Protein AF-A0A0M4G7W4-F1 (afdb_monomer)

Radius of gyration: 1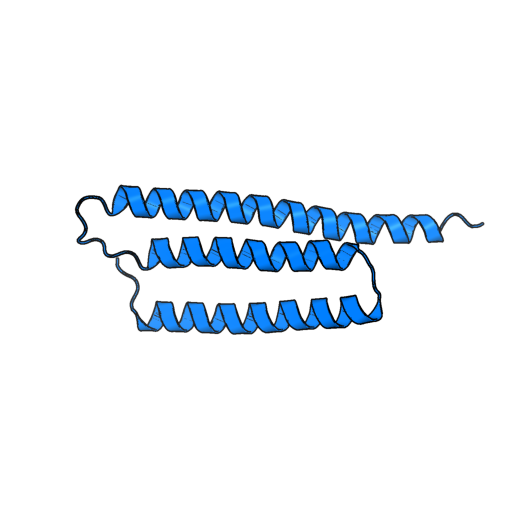8.5 Å; Cα contacts (8 Å, |Δi|>4): 81; chains: 1; bounding box: 36×17×67 Å

Solvent-accessible surface area (backbone atoms only — not comparable to full-atom values): 5725 Å² total; per-residue (Å²): 129,83,65,55,70,68,58,53,51,49,51,51,52,54,49,51,51,55,50,50,53,54,51,49,54,50,48,56,50,27,72,73,68,67,47,71,34,43,55,30,43,53,50,16,54,55,36,35,50,52,12,49,51,31,38,52,56,28,60,68,50,64,77,86,44,98,56,34,68,58,56,30,51,52,26,43,51,52,15,51,53,33,36,53,54,17,48,52,32,38,52,54,14,54,54,47,56,54,58,58,59,59,71,72,70,73,84,126

Mean predicted aligned error: 6.55 Å

Sequence (108 aa):
MPLEQEVISLLISGFSIVMGVAFLVVLLVWIRDKRAAYAWVVLHFVIFSVAIYFFLQAISFNYIHPMASEEISLRIAMSGIAWALSMVFLIIGILSFSKKKKSNNNIF

Foldseek 3Di:
DQDDPVVLVVVVVVCCVVLVVVLVVLVVVCVVPVQCLSVLVNVLSVLLVVLVVLQSCLSNFDPVDPCNVVSSVVSNVSSVVSNVVSVVSNVVSVVSVVVVVVVVPPDD

Secondary structure (DSSP, 8-state):
-PPPHHHHHHHHHHHHHHHHHHHHHHHHHHHHH--HHHHHHHHHHHHHHHHHHHHHHHHT--TTSTTHHHHHHHHHHHHHHHHHHHHHHHHHHHHHHHHHHHHTS---

Nearest PDB structures (foldseek):
  7a0g-assembly1_FFF  TM=3.400E-01  e=4.933E+00  Serratia marcescens

Structure (mmCIF, N/CA/C/O backbone):
data_AF-A0A0M4G7W4-F1
#
_entry.id   AF-A0A0M4G7W4-F1
#
loop_
_atom_site.group_PDB
_atom_site.id
_atom_site.type_symbol
_atom_site.label_atom_id
_atom_site.label_alt_id
_atom_site.label_comp_id
_atom_site.label_asym_id
_atom_site.label_entity_id
_atom_site.label_seq_id
_atom_site.pdbx_PDB_ins_code
_atom_site.Cartn_x
_atom_site.Cartn_y
_atom_site.Cartn_z
_atom_site.occupancy
_atom_site.B_iso_or_equiv
_atom_site.auth_seq_id
_atom_site.auth_comp_id
_atom_site.auth_asym_id
_atom_site.auth_atom_id
_atom_site.pdbx_PDB_model_num
ATOM 1 N N . MET A 1 1 ? 13.207 -9.194 -19.287 1.00 57.50 1 MET A N 1
ATOM 2 C CA . MET A 1 1 ? 12.116 -9.846 -20.037 1.00 57.50 1 MET A CA 1
ATOM 3 C C . MET A 1 1 ? 10.866 -9.028 -19.764 1.00 57.50 1 MET A C 1
ATOM 5 O O . MET A 1 1 ? 10.555 -8.877 -18.587 1.00 57.50 1 MET A O 1
ATOM 9 N N . PRO A 1 2 ? 10.260 -8.386 -20.775 1.00 69.06 2 PRO A N 1
ATOM 10 C CA . PRO A 1 2 ? 9.018 -7.639 -20.578 1.00 69.06 2 PRO A CA 1
ATOM 11 C C . PRO A 1 2 ? 7.940 -8.591 -20.055 1.00 69.06 2 PRO A C 1
ATOM 13 O O . PRO A 1 2 ? 7.882 -9.745 -20.478 1.00 69.06 2 PRO A O 1
ATOM 16 N N . LEU A 1 3 ? 7.138 -8.133 -19.097 1.00 79.69 3 LEU A N 1
ATOM 17 C CA . LEU A 1 3 ? 6.018 -8.921 -18.604 1.00 79.69 3 LEU A CA 1
ATOM 18 C C . LEU A 1 3 ? 4.877 -8.838 -19.623 1.00 79.69 3 LEU A C 1
ATOM 20 O O . LEU A 1 3 ? 4.560 -7.749 -20.102 1.00 79.69 3 LEU A O 1
ATOM 24 N N . GLU A 1 4 ? 4.270 -9.978 -19.946 1.00 85.56 4 GLU A N 1
ATOM 25 C CA . GLU A 1 4 ? 3.137 -10.026 -20.871 1.00 85.56 4 GLU A CA 1
ATOM 26 C C . GLU A 1 4 ? 1.976 -9.164 -20.354 1.00 85.56 4 GLU A C 1
ATOM 28 O O . GLU A 1 4 ? 1.673 -9.149 -19.154 1.00 85.56 4 GLU A O 1
ATOM 33 N N . GLN A 1 5 ? 1.299 -8.454 -21.261 1.00 83.50 5 GLN A N 1
ATOM 34 C CA . GLN A 1 5 ? 0.219 -7.525 -20.904 1.00 83.50 5 GLN A CA 1
ATOM 35 C C . GLN A 1 5 ? -0.921 -8.226 -20.145 1.00 83.50 5 GLN A C 1
ATOM 37 O O . GLN A 1 5 ? -1.495 -7.656 -19.214 1.00 83.50 5 GLN A O 1
ATOM 42 N N . GLU A 1 6 ? -1.208 -9.480 -20.495 1.00 87.94 6 GLU A N 1
ATOM 43 C CA . GLU A 1 6 ? -2.198 -10.319 -19.813 1.00 87.94 6 GLU A CA 1
ATOM 44 C C . GLU A 1 6 ? -1.819 -10.579 -18.350 1.00 87.94 6 GLU A C 1
ATOM 46 O O . GLU A 1 6 ? -2.668 -10.508 -17.461 1.00 87.94 6 GLU A O 1
ATOM 51 N N . VAL A 1 7 ? -0.531 -10.801 -18.074 1.00 90.44 7 VAL A N 1
ATOM 52 C CA . VAL A 1 7 ? -0.030 -11.051 -16.717 1.00 90.44 7 VAL A CA 1
ATOM 53 C C . VAL A 1 7 ? -0.094 -9.776 -15.876 1.00 90.44 7 VAL A C 1
ATOM 55 O O . VAL A 1 7 ? -0.477 -9.835 -14.708 1.00 90.44 7 VAL A O 1
ATOM 58 N N . ILE A 1 8 ? 0.208 -8.612 -16.464 1.00 89.81 8 ILE A N 1
ATOM 59 C CA . ILE A 1 8 ? 0.053 -7.311 -15.791 1.00 89.81 8 ILE A CA 1
ATOM 60 C C . ILE A 1 8 ? -1.419 -7.066 -15.440 1.00 89.81 8 ILE A C 1
ATOM 62 O O . ILE A 1 8 ? -1.727 -6.680 -14.312 1.00 89.81 8 ILE A O 1
ATOM 66 N N . SER A 1 9 ? -2.334 -7.321 -16.378 1.00 90.12 9 SER A N 1
ATOM 67 C CA . SER A 1 9 ? -3.774 -7.165 -16.151 1.00 90.12 9 SER A CA 1
ATOM 68 C C . SER A 1 9 ? -4.280 -8.092 -15.040 1.00 90.12 9 SER A C 1
ATOM 70 O O . SER A 1 9 ? -4.976 -7.648 -14.120 1.00 90.12 9 SER A O 1
ATOM 72 N N . LEU A 1 10 ? -3.855 -9.359 -15.058 1.00 94.50 10 LEU A N 1
ATOM 73 C CA . LEU A 1 10 ? -4.184 -10.330 -14.018 1.00 94.50 10 LEU A CA 1
ATOM 74 C C . LEU A 1 10 ? -3.653 -9.881 -12.648 1.00 94.50 10 LEU A C 1
ATOM 76 O O . LEU A 1 10 ? -4.393 -9.908 -11.666 1.00 94.50 10 LEU A O 1
ATOM 80 N N . LEU A 1 11 ? -2.411 -9.396 -12.581 1.00 92.81 11 LEU A N 1
ATOM 81 C CA . LEU A 1 11 ? -1.800 -8.916 -11.342 1.00 92.81 11 LEU A CA 1
ATOM 82 C C . LEU A 1 11 ? -2.544 -7.706 -10.763 1.00 92.81 11 LEU A C 1
ATOM 84 O O . LEU A 1 11 ? -2.826 -7.676 -9.564 1.00 92.81 11 LEU A O 1
ATOM 88 N N . ILE A 1 12 ? -2.898 -6.736 -11.611 1.00 93.38 12 ILE A N 1
ATOM 89 C CA . ILE A 1 12 ? -3.683 -5.563 -11.209 1.00 93.38 12 ILE A CA 1
ATOM 90 C C . ILE A 1 12 ? -5.044 -6.002 -10.674 1.00 93.38 12 ILE A C 1
ATOM 92 O O . ILE A 1 12 ? -5.423 -5.598 -9.578 1.00 93.38 12 ILE A O 1
ATOM 96 N N . SER A 1 13 ? -5.761 -6.857 -11.406 1.00 94.88 13 SER A N 1
ATOM 97 C CA . SER A 1 13 ? -7.096 -7.306 -11.000 1.00 94.88 13 SER A CA 1
ATOM 98 C C . SER A 1 13 ? -7.070 -8.067 -9.669 1.00 94.88 13 SER A C 1
ATOM 100 O O . SER A 1 13 ? -7.849 -7.754 -8.767 1.00 94.88 13 SER A O 1
ATOM 102 N N . GLY A 1 14 ? -6.124 -8.996 -9.493 1.00 95.56 14 GLY A N 1
ATOM 103 C CA . GLY A 1 14 ? -5.956 -9.750 -8.253 1.00 95.56 14 GLY A CA 1
ATOM 104 C C . GLY A 1 14 ? -5.613 -8.845 -7.070 1.00 95.56 14 GLY A C 1
ATOM 105 O O . GLY A 1 14 ? -6.230 -8.955 -6.008 1.00 95.56 14 GLY A O 1
ATOM 106 N N . PHE A 1 15 ? -4.687 -7.900 -7.265 1.00 94.81 15 PHE A N 1
ATOM 107 C CA . PHE A 1 15 ? -4.349 -6.905 -6.248 1.00 94.81 15 PHE A CA 1
ATOM 108 C C . PHE A 1 15 ? -5.563 -6.051 -5.870 1.00 94.81 15 PHE A C 1
ATOM 110 O O . PHE A 1 15 ? -5.868 -5.913 -4.686 1.00 94.81 15 PHE A O 1
ATOM 117 N N . SER A 1 16 ? -6.289 -5.518 -6.855 1.00 95.31 16 SER A N 1
ATOM 118 C CA . SER A 1 16 ? -7.465 -4.677 -6.625 1.00 95.31 16 SER A CA 1
ATOM 119 C C . SER A 1 16 ? -8.571 -5.409 -5.867 1.00 95.31 16 SER A C 1
ATOM 121 O O . SER A 1 16 ? -9.174 -4.817 -4.974 1.00 95.31 16 SER A O 1
ATOM 123 N N . ILE A 1 17 ? -8.815 -6.689 -6.163 1.00 96.94 17 ILE A N 1
ATOM 124 C CA . ILE A 1 17 ? -9.815 -7.498 -5.452 1.00 96.94 17 ILE A CA 1
ATOM 125 C C . ILE A 1 17 ? -9.409 -7.678 -3.987 1.00 96.94 17 ILE A C 1
ATOM 127 O O . ILE A 1 17 ? -10.181 -7.348 -3.087 1.00 96.94 17 ILE A O 1
ATOM 131 N N . VAL A 1 18 ? -8.190 -8.165 -3.733 1.00 96.69 18 VAL A N 1
ATOM 132 C CA . VAL A 1 18 ? -7.717 -8.436 -2.366 1.00 96.69 18 VAL A CA 1
ATOM 133 C C . VAL A 1 18 ? -7.655 -7.148 -1.549 1.00 96.69 18 VAL A C 1
ATOM 135 O O . VAL A 1 18 ? -8.122 -7.115 -0.409 1.00 96.69 18 VAL A O 1
ATOM 138 N N . MET A 1 19 ? -7.129 -6.073 -2.136 1.00 95.69 19 MET A N 1
ATOM 139 C CA . MET A 1 19 ? -7.008 -4.783 -1.465 1.00 95.69 19 MET A CA 1
ATOM 140 C C . MET A 1 19 ? -8.364 -4.129 -1.224 1.00 95.69 19 MET A C 1
ATOM 142 O O . MET A 1 19 ? -8.600 -3.610 -0.136 1.00 95.69 19 MET A O 1
ATOM 146 N N . GLY A 1 20 ? -9.285 -4.222 -2.184 1.00 95.56 20 GLY A N 1
ATOM 147 C CA . GLY A 1 20 ? -10.657 -3.749 -2.027 1.00 95.56 20 GLY A CA 1
ATOM 148 C C . GLY A 1 20 ? -11.378 -4.459 -0.884 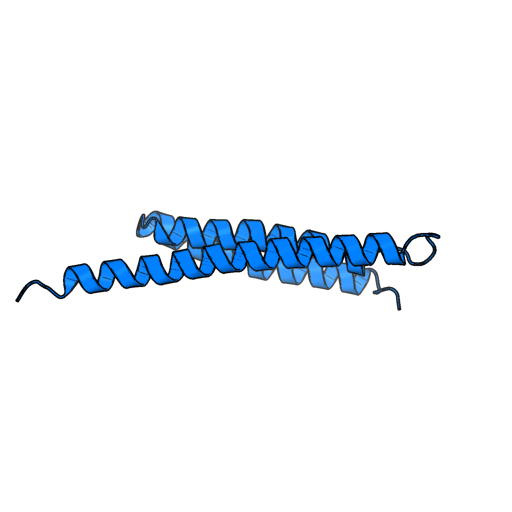1.00 95.56 20 GLY A C 1
ATOM 149 O O . GLY A 1 20 ? -11.937 -3.801 -0.008 1.00 95.56 20 GLY A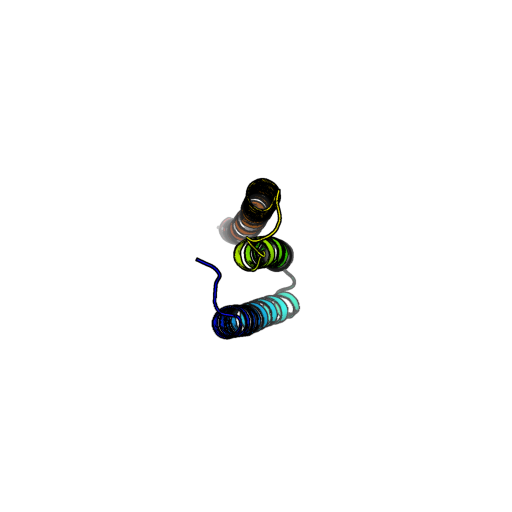 O 1
ATOM 150 N N . VAL A 1 21 ? -11.309 -5.792 -0.828 1.00 96.69 21 VAL A N 1
ATOM 151 C CA . VAL A 1 21 ? -11.922 -6.574 0.258 1.00 96.69 21 VAL A CA 1
ATOM 152 C C . VAL A 1 21 ? -11.290 -6.233 1.609 1.00 96.69 21 VAL A C 1
ATOM 154 O O . VAL A 1 21 ? -12.015 -5.962 2.567 1.00 96.69 21 VAL A O 1
ATOM 157 N N . ALA A 1 22 ? -9.958 -6.190 1.700 1.00 95.44 22 ALA A N 1
ATOM 158 C CA . ALA A 1 22 ? -9.258 -5.854 2.941 1.00 95.44 22 ALA A CA 1
ATOM 159 C C . ALA A 1 22 ? -9.618 -4.445 3.441 1.00 95.44 22 ALA A C 1
ATOM 161 O O . ALA A 1 22 ? -9.914 -4.256 4.626 1.00 95.44 22 ALA A O 1
ATOM 162 N N . PHE A 1 23 ? -9.653 -3.468 2.532 1.00 94.88 23 PHE A N 1
ATOM 163 C CA . PHE A 1 23 ? -10.034 -2.095 2.834 1.00 94.88 23 PHE A CA 1
ATOM 164 C C . PHE A 1 23 ? -11.480 -2.007 3.330 1.00 94.88 23 PHE A C 1
ATOM 166 O O . PHE A 1 23 ? -11.732 -1.394 4.366 1.00 94.88 23 PHE A O 1
ATOM 173 N N . LEU A 1 24 ? -12.422 -2.666 2.644 1.00 95.50 24 LEU A N 1
ATOM 174 C CA . LEU A 1 24 ? -13.833 -2.696 3.036 1.00 95.50 24 LEU A CA 1
ATOM 175 C C . LEU A 1 24 ? -14.024 -3.314 4.421 1.00 95.50 24 LEU A C 1
ATOM 177 O O . LEU A 1 24 ? -14.717 -2.733 5.252 1.00 95.50 24 LEU A O 1
ATOM 181 N N . VAL A 1 25 ? -13.381 -4.449 4.704 1.00 95.38 25 VAL A N 1
ATOM 182 C CA . VAL A 1 25 ? -13.461 -5.097 6.021 1.00 95.38 25 VAL A CA 1
ATOM 183 C C . VAL A 1 25 ? -12.975 -4.150 7.116 1.00 95.38 25 VAL A C 1
ATOM 185 O O . VAL A 1 25 ? -13.673 -3.945 8.110 1.00 95.38 25 VAL A O 1
ATOM 188 N N . VAL A 1 26 ? -11.810 -3.524 6.938 1.00 93.88 26 VAL A N 1
ATOM 189 C CA . VAL A 1 26 ? -11.266 -2.588 7.932 1.00 93.88 26 VAL A CA 1
ATOM 190 C C . VAL A 1 26 ? -12.157 -1.359 8.093 1.00 93.88 26 VAL A C 1
ATOM 192 O O . VAL A 1 26 ? -12.363 -0.909 9.220 1.00 93.88 26 VAL A O 1
ATOM 195 N N . LEU A 1 27 ? -12.734 -0.849 7.007 1.00 92.94 27 LEU A N 1
ATOM 196 C CA . LEU A 1 27 ? -13.630 0.302 7.036 1.00 92.94 27 LEU A CA 1
ATOM 197 C C . LEU A 1 27 ? -14.942 -0.011 7.769 1.00 92.94 27 LEU A C 1
ATOM 199 O O . LEU A 1 27 ? -15.362 0.769 8.623 1.00 92.94 27 LEU A O 1
ATOM 203 N N . LEU A 1 28 ? -15.545 -1.179 7.526 1.00 93.94 28 LEU A N 1
ATOM 204 C CA . LEU A 1 28 ? -16.736 -1.637 8.251 1.00 93.94 28 LEU A CA 1
ATOM 205 C C . LEU A 1 28 ? -16.463 -1.768 9.753 1.00 93.94 28 LEU A C 1
ATOM 207 O O . LEU A 1 28 ? -17.250 -1.302 10.582 1.00 93.94 28 LEU A O 1
ATOM 211 N N . VAL A 1 29 ? -15.322 -2.355 10.120 1.00 92.38 29 VAL A N 1
ATOM 212 C CA . VAL A 1 29 ? -14.925 -2.477 11.527 1.00 92.38 29 VAL A CA 1
ATOM 213 C C . VAL A 1 29 ? -14.639 -1.100 12.138 1.00 92.38 29 VAL A C 1
ATOM 215 O O . VAL A 1 29 ? -14.996 -0.854 13.292 1.00 92.38 29 VAL A O 1
ATOM 218 N N . TRP A 1 30 ? -14.051 -0.174 11.377 1.00 92.12 30 TRP A N 1
ATOM 219 C CA . TRP A 1 30 ? -13.794 1.186 11.843 1.00 92.12 30 TRP A CA 1
ATOM 220 C C . TRP A 1 30 ? -15.086 1.944 12.144 1.00 92.12 30 TRP A C 1
ATOM 222 O O . TRP A 1 30 ? -15.181 2.567 13.200 1.00 92.12 30 TRP A O 1
ATOM 232 N N . ILE A 1 31 ? -16.094 1.855 11.274 1.00 90.94 31 ILE A N 1
ATOM 233 C CA . ILE A 1 31 ? -17.398 2.500 11.489 1.00 90.94 31 ILE A CA 1
ATOM 234 C C . ILE A 1 31 ? -18.046 1.992 12.782 1.00 90.94 31 ILE A C 1
ATOM 236 O O . ILE A 1 31 ? -18.625 2.783 13.532 1.00 90.94 31 ILE A O 1
ATOM 240 N N . ARG A 1 32 ? -17.907 0.692 13.073 1.00 89.06 32 ARG A N 1
ATOM 241 C CA . ARG A 1 32 ? -18.465 0.071 14.279 1.00 89.06 32 ARG A CA 1
ATOM 242 C C . ARG A 1 32 ? -17.727 0.479 15.553 1.00 89.06 32 ARG A C 1
ATOM 244 O O . ARG A 1 32 ? -18.351 0.922 16.511 1.00 89.06 32 ARG A O 1
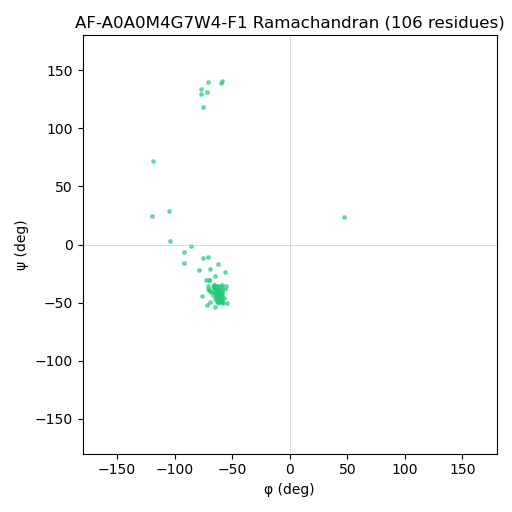ATOM 251 N N . ASP A 1 33 ? -16.405 0.334 15.574 1.00 86.31 33 ASP A N 1
ATOM 252 C CA . ASP A 1 33 ? -15.612 0.478 16.801 1.00 86.31 33 ASP A CA 1
ATOM 253 C C . ASP A 1 33 ? -15.092 1.918 17.012 1.00 86.31 33 ASP A C 1
ATOM 255 O O . ASP A 1 33 ? -14.618 2.250 18.101 1.00 86.31 33 ASP A O 1
ATOM 259 N N . LYS A 1 34 ? -15.120 2.767 15.970 1.00 82.56 34 LYS A N 1
ATOM 260 C CA . LYS A 1 34 ? -14.664 4.176 15.925 1.00 82.56 34 LYS A CA 1
ATOM 261 C C . LYS A 1 34 ? -13.278 4.430 16.533 1.00 82.56 34 LYS A C 1
ATOM 263 O O . LYS A 1 34 ? -12.948 5.541 16.945 1.00 82.56 34 LYS A O 1
ATOM 268 N N . ARG A 1 35 ? -12.424 3.402 16.597 1.00 86.94 35 ARG A N 1
ATOM 269 C CA . ARG A 1 35 ? -11.066 3.522 17.145 1.00 86.94 35 ARG A CA 1
ATOM 270 C C . ARG A 1 35 ? -10.148 4.188 16.127 1.00 86.94 35 ARG A C 1
ATOM 272 O O . ARG A 1 35 ? -10.016 3.694 15.013 1.00 86.94 35 ARG A O 1
ATOM 279 N N . ALA A 1 36 ? -9.419 5.218 16.557 1.00 86.12 36 ALA A N 1
ATOM 280 C CA . ALA A 1 36 ? -8.393 5.884 15.746 1.00 86.12 36 ALA A CA 1
ATOM 281 C C . ALA A 1 36 ? -7.305 4.923 15.221 1.00 86.12 36 ALA A C 1
ATOM 283 O O . ALA A 1 36 ? -6.703 5.179 14.188 1.00 86.12 36 ALA A O 1
ATOM 284 N N . ALA A 1 37 ? -7.097 3.781 15.887 1.00 90.88 37 ALA A N 1
ATOM 285 C CA . ALA A 1 37 ? -6.203 2.721 15.423 1.00 90.88 37 ALA A CA 1
ATOM 286 C C . ALA A 1 37 ? -6.546 2.216 14.007 1.00 90.88 37 ALA A C 1
ATOM 288 O O . ALA A 1 37 ? -5.642 1.9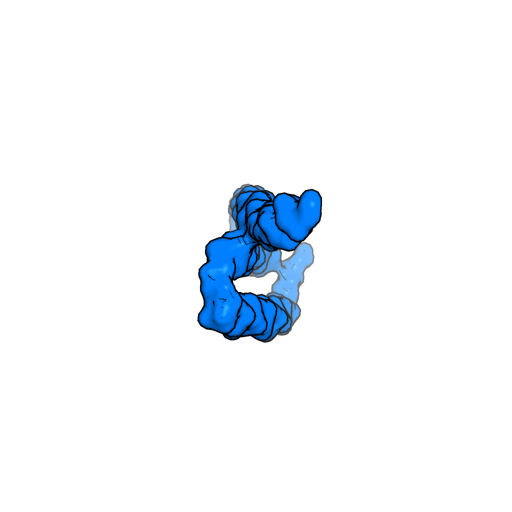35 13.227 1.00 90.88 37 ALA A O 1
ATOM 289 N N . TYR A 1 38 ? -7.834 2.163 13.646 1.00 92.06 38 TYR A N 1
ATOM 290 C CA . TYR A 1 38 ? -8.256 1.763 12.302 1.00 92.06 38 TYR A CA 1
ATOM 291 C C . TYR A 1 38 ? -7.916 2.804 11.235 1.00 92.06 38 TYR A C 1
ATOM 293 O O . TYR A 1 38 ? -7.612 2.419 10.112 1.00 92.06 38 TYR A O 1
ATOM 301 N N . ALA A 1 39 ? -7.886 4.095 11.581 1.00 91.88 39 ALA A N 1
ATOM 302 C CA . ALA A 1 39 ? -7.486 5.149 10.649 1.00 91.88 39 ALA A CA 1
ATOM 303 C C . ALA A 1 39 ? -6.041 4.946 10.160 1.00 91.88 39 ALA A C 1
ATOM 305 O O . ALA A 1 39 ? -5.759 5.103 8.977 1.00 91.88 39 ALA A O 1
ATOM 306 N N . TRP A 1 40 ? -5.141 4.517 11.053 1.00 94.50 40 TRP A N 1
ATOM 307 C CA . TRP A 1 40 ? -3.756 4.190 10.701 1.00 94.50 40 TRP A CA 1
ATOM 308 C C . TRP A 1 40 ? -3.651 2.990 9.751 1.00 94.50 40 TRP A C 1
ATOM 310 O O . TRP A 1 40 ? -2.837 3.006 8.832 1.00 94.50 40 TRP A O 1
ATOM 320 N N . VAL A 1 41 ? -4.502 1.974 9.928 1.00 94.62 41 VAL A N 1
ATOM 321 C CA . VAL A 1 41 ? -4.556 0.804 9.030 1.00 94.62 41 VAL A CA 1
ATOM 322 C C . VAL A 1 41 ? -5.131 1.182 7.661 1.00 94.62 41 VAL A C 1
ATOM 324 O O . VAL A 1 41 ? -4.618 0.751 6.632 1.00 94.62 41 VAL A O 1
ATOM 327 N N . VAL A 1 42 ? -6.152 2.040 7.627 1.00 94.38 42 VAL A N 1
ATOM 328 C CA . VAL A 1 42 ? -6.695 2.595 6.378 1.00 94.38 42 VAL A CA 1
ATOM 329 C C . VAL A 1 42 ? -5.628 3.404 5.639 1.00 94.38 42 VAL A C 1
ATOM 331 O O . VAL A 1 42 ? -5.431 3.210 4.441 1.00 94.38 42 VAL A O 1
ATOM 334 N N . LEU A 1 43 ? -4.892 4.261 6.351 1.00 94.94 43 LEU A N 1
ATOM 335 C CA . LEU A 1 43 ? -3.801 5.045 5.775 1.00 94.94 43 LEU A CA 1
ATOM 336 C C . LEU A 1 43 ? -2.678 4.150 5.228 1.00 94.94 43 LEU A C 1
ATOM 338 O O . LEU A 1 43 ? -2.169 4.407 4.137 1.00 94.94 43 LEU A O 1
ATOM 342 N N . HIS A 1 44 ? -2.343 3.066 5.938 1.00 96.38 44 HIS A N 1
ATOM 343 C CA . HIS A 1 44 ? -1.423 2.038 5.452 1.00 96.38 44 HIS A CA 1
ATOM 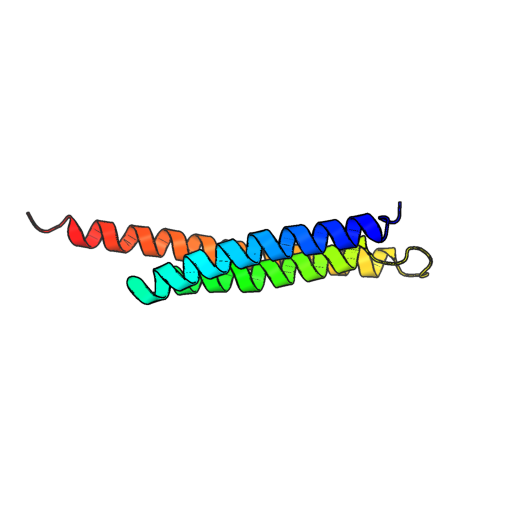344 C C . HIS A 1 44 ? -1.864 1.482 4.090 1.00 96.38 44 HIS A C 1
ATOM 346 O O . HIS A 1 44 ? -1.053 1.487 3.163 1.00 96.38 44 HIS A O 1
ATOM 352 N N . PHE A 1 45 ? -3.131 1.076 3.933 1.00 95.94 45 PHE A N 1
ATOM 353 C CA . PHE A 1 45 ? -3.638 0.530 2.667 1.00 95.94 45 PHE A CA 1
ATOM 354 C C . PHE A 1 45 ? -3.591 1.527 1.510 1.00 95.94 45 PHE A C 1
ATOM 356 O O . PHE A 1 45 ? -3.223 1.153 0.394 1.00 95.94 45 PHE A O 1
ATOM 363 N N . VAL A 1 46 ? -3.915 2.798 1.763 1.00 95.50 46 VAL A N 1
ATOM 364 C CA . VAL A 1 46 ? -3.846 3.848 0.735 1.00 95.50 46 VAL A CA 1
ATOM 365 C C . VAL A 1 46 ? -2.409 4.014 0.243 1.00 95.50 46 VAL A C 1
ATOM 367 O O . VAL A 1 46 ? -2.151 3.952 -0.957 1.00 95.50 46 VAL A O 1
ATOM 370 N N . ILE A 1 47 ? -1.450 4.153 1.159 1.00 96.25 47 ILE A N 1
ATOM 371 C CA . ILE A 1 47 ? -0.040 4.369 0.800 1.00 96.25 47 ILE A CA 1
ATOM 372 C C . ILE A 1 47 ? 0.577 3.103 0.199 1.00 96.25 47 ILE A C 1
ATOM 374 O O . ILE A 1 47 ? 1.360 3.187 -0.744 1.00 96.25 47 ILE A O 1
ATOM 378 N N . PHE A 1 48 ? 0.189 1.922 0.686 1.00 96.94 48 PHE A N 1
ATOM 379 C CA . PHE A 1 48 ? 0.613 0.652 0.100 1.00 96.94 48 PHE A CA 1
ATOM 380 C C . PHE A 1 48 ? 0.139 0.523 -1.350 1.00 96.94 48 PHE A C 1
ATOM 382 O O . PHE A 1 48 ? 0.906 0.108 -2.213 1.00 96.94 48 PHE A O 1
ATOM 389 N N . SER A 1 49 ? -1.090 0.953 -1.646 1.00 95.50 49 SER A N 1
ATOM 390 C CA . SER A 1 49 ? -1.613 0.971 -3.017 1.00 95.50 49 SER A CA 1
ATOM 391 C C . SER A 1 49 ? -0.805 1.901 -3.927 1.00 95.50 49 SER A C 1
ATOM 393 O O . SER A 1 49 ? -0.523 1.545 -5.068 1.00 95.50 49 SER A O 1
ATOM 395 N N . VAL A 1 50 ? -0.357 3.054 -3.414 1.00 95.12 50 VAL A N 1
ATOM 396 C CA . VAL A 1 50 ? 0.554 3.958 -4.141 1.00 95.12 50 VAL A CA 1
ATOM 397 C C . VAL A 1 50 ? 1.917 3.302 -4.385 1.00 95.12 50 VAL A C 1
ATOM 399 O O . VAL A 1 50 ? 2.455 3.406 -5.486 1.00 95.12 50 VAL A O 1
ATOM 402 N N . ALA A 1 51 ? 2.467 2.585 -3.402 1.00 96.56 51 ALA A N 1
ATOM 403 C CA . ALA A 1 51 ? 3.716 1.843 -3.575 1.00 96.56 51 ALA A CA 1
ATOM 404 C C . ALA A 1 51 ? 3.593 0.802 -4.700 1.00 96.56 51 ALA A C 1
ATOM 406 O O . ALA A 1 51 ? 4.406 0.776 -5.622 1.00 96.56 51 ALA A O 1
ATOM 407 N N . ILE A 1 52 ? 2.520 0.009 -4.678 1.00 95.62 52 ILE A N 1
ATOM 408 C CA . ILE A 1 52 ? 2.240 -0.999 -5.706 1.00 95.62 52 ILE A CA 1
ATOM 409 C C . ILE A 1 52 ? 2.017 -0.361 -7.080 1.00 95.62 52 ILE A C 1
ATOM 411 O O . ILE A 1 52 ? 2.477 -0.907 -8.077 1.00 95.62 52 ILE A O 1
ATOM 415 N N . TYR A 1 53 ? 1.395 0.815 -7.157 1.00 93.81 53 TYR A N 1
ATOM 416 C CA . TYR A 1 53 ? 1.272 1.554 -8.413 1.00 93.81 53 TYR A CA 1
ATOM 417 C C . TYR A 1 53 ? 2.641 1.902 -9.021 1.00 93.81 53 TYR A C 1
ATOM 419 O O . TYR A 1 53 ? 2.870 1.647 -10.205 1.00 93.81 53 TYR A O 1
ATOM 427 N N . PHE A 1 54 ? 3.580 2.425 -8.224 1.00 93.31 54 PHE A N 1
ATOM 428 C CA . PHE A 1 54 ? 4.944 2.689 -8.698 1.00 93.31 54 PHE A CA 1
ATOM 429 C C . PHE A 1 54 ? 5.680 1.408 -9.097 1.00 93.31 54 PHE A C 1
ATOM 431 O O . PHE A 1 54 ? 6.388 1.398 -10.103 1.00 93.31 54 PHE A O 1
ATOM 438 N N . PHE A 1 55 ? 5.473 0.319 -8.356 1.00 93.38 55 PHE A N 1
ATOM 439 C CA . PHE A 1 55 ? 6.041 -0.984 -8.685 1.00 93.38 55 PHE A CA 1
ATOM 440 C C . PHE A 1 55 ? 5.525 -1.522 -10.026 1.00 93.38 55 PHE A C 1
ATOM 442 O O . PHE A 1 55 ? 6.318 -1.894 -10.889 1.00 93.38 55 PHE A O 1
ATOM 449 N N . LEU A 1 56 ? 4.205 -1.500 -10.238 1.00 91.94 56 LEU A N 1
ATOM 450 C CA . LEU A 1 56 ? 3.561 -1.911 -11.489 1.00 91.94 56 LEU A CA 1
ATOM 451 C C . LEU A 1 56 ? 4.064 -1.082 -12.674 1.00 91.94 56 LEU A C 1
ATOM 453 O O . LEU A 1 56 ? 4.382 -1.624 -13.730 1.00 91.94 56 LEU A O 1
ATOM 457 N N . GLN A 1 57 ? 4.207 0.228 -12.478 1.00 89.25 57 GLN A N 1
ATOM 458 C CA . GLN A 1 57 ? 4.779 1.12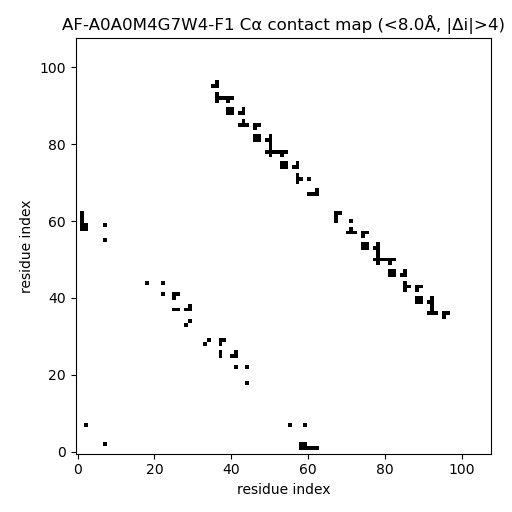4 -13.477 1.00 89.25 57 GLN A CA 1
ATOM 459 C C . GLN A 1 57 ? 6.255 0.847 -13.788 1.00 89.25 57 GLN A C 1
ATOM 461 O O . GLN A 1 57 ? 6.702 1.187 -14.883 1.00 89.25 57 GLN A O 1
ATOM 466 N N . ALA A 1 58 ? 7.022 0.292 -12.848 1.00 89.56 58 ALA A N 1
ATOM 467 C CA . ALA A 1 58 ? 8.410 -0.091 -13.080 1.00 89.56 58 ALA A CA 1
ATOM 468 C C . ALA A 1 58 ? 8.505 -1.386 -13.896 1.00 89.56 58 ALA A C 1
ATOM 470 O O . ALA A 1 58 ? 9.282 -1.462 -14.843 1.00 89.56 58 ALA A O 1
ATOM 471 N N . ILE A 1 59 ? 7.691 -2.393 -13.563 1.00 88.19 59 ILE A N 1
ATOM 472 C CA . ILE A 1 59 ? 7.734 -3.703 -14.235 1.00 88.19 59 ILE A CA 1
ATOM 473 C C . ILE A 1 59 ? 7.031 -3.709 -15.603 1.00 88.19 59 ILE A C 1
ATOM 475 O O . ILE A 1 59 ? 7.336 -4.550 -16.442 1.00 88.19 59 ILE A O 1
ATOM 479 N N . SER A 1 60 ? 6.113 -2.766 -15.838 1.00 84.81 60 SER A N 1
ATOM 480 C CA . SER A 1 60 ? 5.425 -2.560 -17.120 1.00 84.81 60 SER A CA 1
ATOM 481 C C . SER A 1 60 ? 6.212 -1.672 -18.097 1.00 84.81 60 SER A C 1
ATOM 483 O O . SER A 1 60 ? 5.723 -1.391 -19.193 1.00 84.81 60 SER A O 1
ATOM 485 N N . PHE A 1 61 ? 7.382 -1.159 -17.707 1.00 79.62 61 PHE A N 1
ATOM 486 C CA . PHE A 1 61 ? 8.098 -0.161 -18.496 1.00 79.62 61 PHE A CA 1
ATOM 487 C C . PHE A 1 61 ? 8.701 -0.754 -19.780 1.00 79.62 61 PHE A C 1
ATOM 489 O O . PHE A 1 61 ? 9.260 -1.853 -19.777 1.00 79.62 61 PHE A O 1
ATOM 496 N N . ASN A 1 62 ? 8.619 -0.009 -20.887 1.00 75.69 62 ASN A N 1
ATOM 497 C CA . ASN A 1 62 ? 9.154 -0.448 -22.173 1.00 75.69 62 ASN A CA 1
ATOM 498 C C . ASN A 1 62 ? 10.689 -0.333 -22.196 1.00 75.69 62 ASN A C 1
ATOM 500 O O . ASN A 1 62 ? 11.252 0.757 -22.112 1.00 75.69 62 ASN A O 1
ATOM 504 N N . TYR A 1 63 ? 11.367 -1.465 -22.363 1.00 69.75 63 TYR A N 1
ATOM 505 C CA . TYR A 1 63 ? 12.829 -1.563 -22.368 1.00 69.75 63 TYR A CA 1
ATOM 506 C C . TYR A 1 63 ? 13.496 -0.956 -23.614 1.00 69.75 63 TYR A C 1
ATOM 508 O O . TYR A 1 63 ? 14.714 -0.803 -23.626 1.00 69.75 63 TYR A O 1
ATOM 516 N N . ILE A 1 64 ? 12.726 -0.612 -24.655 1.00 72.62 64 ILE A N 1
ATOM 517 C CA . ILE A 1 64 ? 13.236 -0.006 -25.899 1.00 72.62 64 ILE A CA 1
ATOM 518 C C . ILE A 1 64 ? 13.604 1.481 -25.689 1.00 72.62 64 ILE A C 1
ATOM 520 O O . ILE A 1 64 ? 14.275 2.087 -26.522 1.00 72.62 64 ILE A O 1
ATOM 524 N N . HIS A 1 65 ? 13.220 2.080 -24.557 1.00 74.81 65 HIS A N 1
ATOM 525 C CA . HIS A 1 65 ? 13.572 3.462 -24.237 1.00 74.81 65 HIS A CA 1
ATOM 526 C C . HIS A 1 65 ? 15.071 3.597 -23.883 1.00 74.81 65 HIS A C 1
ATOM 528 O O . HIS A 1 65 ? 15.553 2.863 -23.017 1.00 74.81 65 HIS A O 1
ATOM 534 N N . PRO A 1 66 ? 15.815 4.565 -24.459 1.00 75.69 66 PRO A N 1
ATOM 535 C CA . PRO A 1 66 ? 17.266 4.699 -24.262 1.00 75.69 66 PRO A CA 1
ATOM 536 C C . PRO A 1 66 ? 17.700 4.968 -22.808 1.00 75.69 66 PRO A C 1
ATOM 538 O O . PRO A 1 66 ? 18.861 4.754 -22.475 1.00 75.69 66 PRO A O 1
ATOM 541 N N . MET A 1 67 ? 16.778 5.384 -21.929 1.00 82.75 67 MET A N 1
ATOM 542 C CA . MET A 1 67 ? 17.011 5.588 -20.487 1.00 82.75 67 MET A CA 1
ATOM 543 C C . MET A 1 67 ? 16.121 4.692 -19.605 1.00 82.75 67 MET A C 1
ATOM 545 O O . MET A 1 67 ? 15.870 4.999 -18.441 1.00 82.75 67 MET A O 1
ATOM 549 N N . ALA A 1 68 ? 15.651 3.552 -20.128 1.00 81.44 68 ALA A N 1
ATOM 550 C CA . ALA A 1 68 ? 14.733 2.663 -19.410 1.00 81.44 68 ALA A CA 1
ATOM 551 C C . ALA A 1 68 ? 15.273 2.190 -18.051 1.00 81.44 68 ALA A C 1
ATOM 553 O O . ALA A 1 68 ? 14.523 2.115 -17.082 1.00 81.44 68 ALA A O 1
ATOM 554 N N . SER A 1 69 ? 16.574 1.905 -17.947 1.00 85.12 69 SER A N 1
ATOM 555 C CA . SER A 1 69 ? 17.168 1.444 -16.685 1.00 85.12 69 SER A CA 1
ATOM 556 C C . SER A 1 69 ? 17.085 2.495 -15.570 1.00 85.12 69 SER A C 1
ATOM 558 O O . SER A 1 69 ? 16.857 2.148 -14.409 1.00 85.12 69 SER A O 1
ATOM 560 N N . GLU A 1 70 ? 17.266 3.774 -15.902 1.00 87.94 70 GLU A N 1
ATOM 561 C CA . GLU A 1 70 ? 17.208 4.868 -14.930 1.00 87.94 70 GLU A CA 1
ATOM 562 C C . GLU A 1 70 ? 15.775 5.065 -14.430 1.00 87.94 70 GLU A C 1
ATOM 564 O O . GLU A 1 70 ? 15.531 5.032 -13.225 1.00 87.94 70 GLU A O 1
ATOM 569 N N . GLU A 1 71 ? 14.805 5.147 -15.342 1.00 87.56 71 GLU A N 1
ATOM 570 C CA . GLU A 1 71 ? 13.398 5.300 -14.968 1.00 87.56 71 GLU A CA 1
ATOM 571 C C . GLU A 1 71 ? 12.866 4.119 -14.148 1.00 87.56 71 GLU A C 1
ATOM 573 O O . GLU A 1 71 ? 12.147 4.321 -13.167 1.00 87.56 71 GLU A O 1
ATOM 578 N N . ILE A 1 72 ? 13.225 2.885 -14.514 1.00 90.25 72 ILE A N 1
ATOM 579 C CA . ILE A 1 72 ? 12.814 1.684 -13.778 1.00 90.25 72 ILE A CA 1
ATOM 580 C C . ILE A 1 72 ? 13.389 1.716 -12.359 1.00 90.25 72 ILE A C 1
ATOM 582 O O . ILE A 1 72 ? 12.648 1.522 -11.394 1.00 90.25 72 ILE A O 1
ATOM 586 N N . SER A 1 73 ? 14.689 1.992 -12.213 1.00 92.75 73 SER A N 1
ATOM 587 C CA . SER A 1 73 ? 15.337 2.044 -10.895 1.00 92.75 73 SER A CA 1
ATOM 588 C C . SER A 1 73 ? 14.753 3.140 -9.999 1.00 92.75 73 SER A C 1
ATOM 590 O O . SER A 1 73 ? 14.487 2.882 -8.823 1.00 92.75 73 SER A O 1
ATOM 592 N N . LEU A 1 74 ? 14.444 4.316 -10.555 1.00 93.81 74 LEU A N 1
ATOM 593 C CA . LEU A 1 74 ? 13.792 5.407 -9.830 1.00 93.81 74 LEU A CA 1
ATOM 594 C C . LEU A 1 74 ? 12.386 5.014 -9.355 1.00 93.81 74 LEU A C 1
ATOM 596 O O . LEU A 1 74 ? 12.034 5.239 -8.196 1.00 93.81 74 LEU A O 1
ATOM 600 N N . ARG A 1 75 ? 11.580 4.387 -10.221 1.00 93.81 75 ARG A N 1
A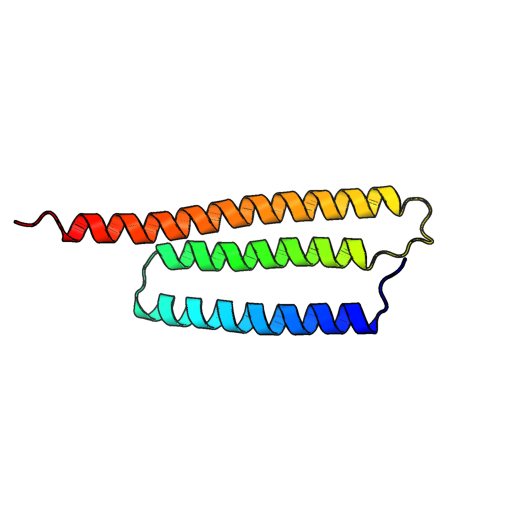TOM 601 C CA . ARG A 1 75 ? 10.228 3.915 -9.869 1.00 93.81 75 ARG A CA 1
ATOM 602 C C . ARG A 1 75 ? 10.267 2.833 -8.788 1.00 93.81 75 ARG A C 1
ATOM 604 O O . ARG A 1 75 ? 9.468 2.886 -7.854 1.00 93.81 75 ARG A O 1
ATOM 611 N N . ILE A 1 76 ? 11.223 1.903 -8.859 1.00 94.75 76 ILE A N 1
ATOM 612 C CA . ILE A 1 76 ? 11.442 0.889 -7.814 1.00 94.75 76 ILE A CA 1
ATOM 613 C C . ILE A 1 76 ? 11.844 1.553 -6.493 1.00 94.75 76 ILE A C 1
ATOM 615 O O . ILE A 1 76 ? 11.291 1.207 -5.448 1.00 94.75 76 ILE A O 1
ATOM 619 N N . ALA A 1 77 ? 12.752 2.532 -6.522 1.00 95.94 77 ALA A N 1
ATOM 620 C CA . ALA A 1 77 ? 13.163 3.263 -5.327 1.00 95.94 77 ALA A CA 1
ATOM 621 C C . ALA A 1 77 ? 11.978 4.000 -4.676 1.00 95.94 77 ALA A C 1
ATOM 623 O O . ALA A 1 77 ? 11.756 3.868 -3.472 1.00 95.94 77 ALA A O 1
ATOM 624 N N . MET A 1 78 ? 11.161 4.704 -5.469 1.00 95.88 78 MET A N 1
ATOM 625 C CA . MET A 1 78 ? 9.943 5.371 -4.985 1.00 95.88 78 MET A CA 1
ATOM 626 C C . MET A 1 78 ? 8.933 4.379 -4.400 1.00 95.88 78 MET A C 1
ATOM 628 O O . MET A 1 78 ? 8.390 4.623 -3.323 1.00 95.88 78 MET A O 1
ATOM 632 N N . SER A 1 79 ? 8.721 3.239 -5.065 1.00 97.00 79 SER A N 1
ATOM 633 C CA . SER A 1 79 ? 7.897 2.146 -4.539 1.00 97.00 79 SER A CA 1
ATOM 634 C C . SER A 1 79 ? 8.412 1.666 -3.180 1.00 97.00 79 SER A C 1
ATOM 636 O O . SER A 1 79 ? 7.629 1.507 -2.246 1.00 97.00 79 SER A O 1
ATOM 638 N N . GLY A 1 80 ? 9.724 1.463 -3.042 1.00 96.75 80 GLY A N 1
ATOM 639 C CA . GLY A 1 80 ? 10.348 1.029 -1.793 1.00 96.75 80 GLY A CA 1
ATOM 640 C C . GLY A 1 80 ? 10.156 2.028 -0.650 1.00 96.75 80 GLY A C 1
ATOM 641 O O . GLY A 1 80 ? 9.787 1.632 0.455 1.00 96.75 80 GLY A O 1
ATOM 642 N N . ILE A 1 81 ? 10.333 3.325 -0.916 1.00 97.31 81 ILE A N 1
ATOM 643 C CA . ILE A 1 81 ? 10.122 4.391 0.078 1.00 97.31 81 ILE A CA 1
ATOM 644 C C . ILE A 1 81 ? 8.649 4.455 0.500 1.00 97.31 81 ILE A C 1
ATOM 646 O O . ILE A 1 81 ? 8.350 4.488 1.696 1.00 97.31 81 ILE A O 1
ATOM 650 N N . ALA A 1 82 ? 7.722 4.433 -0.462 1.00 97.06 82 ALA A N 1
ATOM 651 C CA . ALA A 1 82 ? 6.288 4.443 -0.182 1.00 97.06 82 ALA A CA 1
ATOM 652 C C . ALA A 1 82 ? 5.862 3.205 0.626 1.00 97.06 82 ALA A C 1
ATOM 654 O O . ALA A 1 82 ? 5.095 3.318 1.583 1.00 97.06 82 ALA A O 1
ATOM 655 N N . TRP A 1 83 ? 6.408 2.032 0.300 1.00 97.81 83 TRP A N 1
ATOM 656 C CA . TRP A 1 83 ? 6.191 0.801 1.057 1.00 97.81 83 TRP A CA 1
ATOM 657 C C . TRP A 1 83 ? 6.717 0.905 2.494 1.00 97.81 83 TRP A C 1
ATOM 659 O O . TRP A 1 83 ? 5.993 0.580 3.436 1.00 97.81 83 TRP A O 1
ATOM 669 N N . ALA A 1 84 ? 7.937 1.409 2.686 1.00 97.75 84 ALA A N 1
ATOM 670 C CA . ALA A 1 84 ? 8.519 1.579 4.015 1.00 97.75 84 ALA A CA 1
ATOM 671 C C . ALA A 1 84 ? 7.676 2.534 4.877 1.00 97.75 84 ALA A C 1
ATOM 673 O O . ALA A 1 84 ? 7.352 2.225 6.025 1.00 97.75 84 ALA A O 1
ATOM 674 N N . LEU A 1 85 ? 7.241 3.658 4.301 1.00 96.94 85 LEU A N 1
ATOM 675 C CA . LEU A 1 85 ? 6.349 4.609 4.963 1.00 96.94 85 LEU A CA 1
ATOM 676 C C . LEU A 1 85 ? 4.997 3.970 5.316 1.00 96.94 85 LEU A C 1
ATOM 678 O O . LEU A 1 85 ? 4.482 4.151 6.420 1.00 96.94 85 LEU A O 1
ATOM 682 N N . SER A 1 86 ? 4.440 3.175 4.405 1.00 97.31 86 SER A N 1
ATOM 683 C CA . SER A 1 86 ? 3.217 2.412 4.641 1.00 97.31 86 SER A CA 1
ATOM 684 C C . SER A 1 86 ? 3.360 1.456 5.836 1.00 97.31 86 SER A C 1
ATOM 686 O O . SER A 1 86 ? 2.450 1.369 6.666 1.00 97.31 86 SER A O 1
ATOM 688 N N . MET A 1 87 ? 4.504 0.784 5.987 1.00 97.56 87 MET A N 1
ATOM 689 C CA . MET A 1 87 ? 4.763 -0.111 7.121 1.00 97.56 87 MET A CA 1
ATOM 690 C C . MET A 1 87 ? 4.831 0.626 8.460 1.00 97.56 87 MET A C 1
ATOM 692 O O . MET A 1 87 ? 4.340 0.110 9.465 1.00 97.56 87 MET A O 1
ATOM 696 N N . VAL A 1 88 ? 5.353 1.856 8.488 1.00 96.88 88 VAL A N 1
ATOM 697 C CA . VAL A 1 88 ? 5.339 2.690 9.702 1.00 96.88 88 VAL A CA 1
ATOM 698 C C . VAL A 1 88 ? 3.903 2.929 10.177 1.00 96.88 88 VAL A C 1
ATOM 700 O O . VAL A 1 88 ? 3.609 2.742 11.359 1.00 96.88 88 VAL A O 1
ATOM 703 N N . PHE A 1 89 ? 2.981 3.263 9.271 1.00 95.75 89 PHE A N 1
ATOM 704 C CA . PHE A 1 89 ? 1.572 3.454 9.632 1.00 95.75 89 PHE A CA 1
ATOM 705 C C . PHE A 1 89 ? 0.903 2.170 10.127 1.00 95.75 89 PHE A C 1
ATOM 707 O O . PHE A 1 89 ? 0.145 2.216 11.100 1.00 95.75 89 PHE A O 1
ATOM 714 N N . LEU A 1 90 ? 1.233 1.018 9.537 1.00 95.56 90 LEU A N 1
ATOM 715 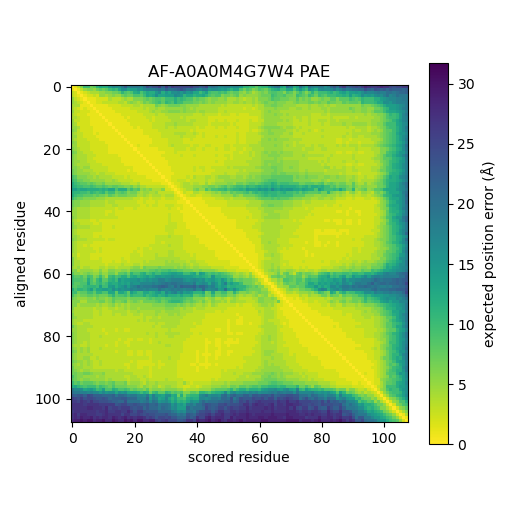C CA . LEU A 1 90 ? 0.749 -0.274 10.024 1.00 95.56 90 LEU A CA 1
ATOM 716 C C . LEU A 1 90 ? 1.206 -0.540 11.462 1.00 95.56 90 LEU A C 1
ATOM 718 O O . LEU A 1 90 ? 0.388 -0.883 12.317 1.00 95.56 90 LEU A O 1
ATOM 722 N N . ILE A 1 91 ? 2.494 -0.330 11.748 1.00 95.69 91 ILE A N 1
ATOM 723 C CA . ILE A 1 91 ? 3.069 -0.515 13.086 1.00 95.69 91 ILE A CA 1
ATOM 724 C C . ILE A 1 91 ? 2.382 0.414 14.094 1.00 95.69 91 ILE A C 1
ATOM 726 O O . ILE A 1 91 ? 1.972 -0.039 15.164 1.00 95.69 91 ILE A O 1
ATOM 730 N N . ILE A 1 92 ? 2.181 1.692 13.752 1.00 93.31 92 ILE A N 1
ATOM 731 C CA . ILE A 1 92 ? 1.458 2.648 14.608 1.00 93.31 92 ILE A CA 1
ATOM 732 C C . ILE A 1 92 ? 0.024 2.166 14.876 1.00 93.31 92 ILE A C 1
ATOM 734 O O . ILE A 1 92 ? -0.437 2.221 16.023 1.00 93.31 92 ILE A O 1
ATOM 738 N N . GLY A 1 93 ? -0.671 1.655 13.857 1.00 92.12 93 GLY A N 1
ATOM 739 C CA . GLY A 1 93 ? -2.004 1.065 13.995 1.00 92.12 93 GLY A CA 1
ATOM 740 C C . GLY A 1 93 ? -2.022 -0.099 14.987 1.00 92.12 93 GLY A C 1
ATOM 741 O O . GLY A 1 93 ? -2.803 -0.085 15.941 1.00 92.12 93 GLY A O 1
ATOM 742 N N . ILE A 1 94 ? -1.105 -1.058 14.832 1.00 91.88 94 ILE A N 1
ATOM 743 C CA . ILE A 1 94 ? -0.965 -2.229 15.715 1.00 91.88 94 ILE A CA 1
ATOM 744 C C . ILE A 1 94 ? -0.672 -1.804 17.161 1.00 91.88 94 ILE A C 1
ATOM 746 O O . ILE A 1 94 ? -1.347 -2.246 18.097 1.00 91.88 94 ILE A O 1
ATOM 750 N N . LEU A 1 95 ? 0.290 -0.901 17.367 1.00 91.00 95 LEU A N 1
ATOM 751 C CA . LEU A 1 95 ? 0.634 -0.395 18.700 1.00 91.00 95 LEU A CA 1
ATOM 752 C C . LEU A 1 95 ? -0.547 0.337 19.354 1.00 91.00 95 LEU A C 1
ATOM 754 O O . LEU A 1 95 ? -0.761 0.219 20.564 1.00 91.00 95 LEU A O 1
ATOM 758 N N . SER A 1 96 ? -1.346 1.053 18.561 1.00 88.12 96 SER A N 1
ATOM 759 C CA . SER A 1 96 ? -2.546 1.752 19.031 1.00 88.12 96 SER A CA 1
ATOM 760 C C . SER A 1 96 ? -3.632 0.788 19.518 1.00 88.12 96 SER A C 1
ATOM 762 O O . SER A 1 96 ? -4.312 1.088 20.502 1.00 88.12 96 SER A O 1
ATOM 764 N N . PHE A 1 97 ? -3.771 -0.389 18.897 1.00 85.50 97 PHE A N 1
ATOM 765 C CA . PHE A 1 97 ? -4.663 -1.441 19.400 1.00 85.50 97 PHE A CA 1
ATOM 766 C C . PHE A 1 97 ? -4.191 -2.003 20.747 1.00 85.50 97 PHE A C 1
ATOM 768 O O . PHE A 1 97 ? -5.008 -2.216 21.644 1.00 85.50 97 PHE A O 1
ATOM 775 N N . SER A 1 98 ? -2.880 -2.187 20.925 1.00 79.25 98 SER A N 1
ATOM 776 C CA . SER A 1 98 ? -2.303 -2.759 22.150 1.00 79.25 98 SER A CA 1
ATOM 777 C C . SER A 1 98 ? -2.434 -1.834 23.372 1.00 79.25 98 SER A C 1
ATOM 779 O O . SER A 1 98 ? -2.805 -2.277 24.463 1.00 79.25 98 SER A O 1
ATOM 781 N N . LYS A 1 99 ? -2.229 -0.518 23.197 1.00 70.44 99 LYS A N 1
ATOM 782 C CA . LYS A 1 99 ? -2.294 0.469 24.297 1.00 70.44 99 LYS A CA 1
ATOM 783 C C . LYS A 1 99 ? -3.656 0.510 25.002 1.00 70.44 99 LYS A C 1
ATOM 785 O O . LYS A 1 99 ? -3.706 0.659 26.220 1.00 70.44 99 LYS A O 1
ATOM 790 N N . LYS A 1 100 ? -4.762 0.327 24.273 1.00 60.31 100 LYS A N 1
ATOM 791 C CA . LYS A 1 100 ? -6.113 0.375 24.863 1.00 60.31 100 LYS A CA 1
ATOM 792 C C . LYS A 1 100 ? -6.430 -0.852 25.726 1.00 60.31 100 LYS A C 1
ATOM 794 O O . LYS A 1 100 ? -7.144 -0.718 26.714 1.00 60.31 100 LYS A O 1
ATOM 799 N N . LYS A 1 101 ? -5.860 -2.023 25.408 1.00 56.09 101 LYS A N 1
ATOM 800 C CA . LYS A 1 101 ? -6.043 -3.247 26.208 1.00 56.09 101 LYS A CA 1
ATOM 801 C C . LYS A 1 101 ? -5.410 -3.114 27.597 1.00 56.09 101 LYS A C 1
ATOM 803 O O . LYS A 1 101 ? -5.989 -3.570 28.573 1.00 56.09 101 LYS A O 1
ATOM 808 N N . LYS A 1 102 ? -4.265 -2.429 27.701 1.00 51.81 102 LYS A N 1
ATOM 809 C CA . LYS A 1 102 ? -3.568 -2.219 28.981 1.00 51.81 102 LYS A CA 1
ATOM 810 C C . LYS A 1 102 ? -4.308 -1.253 29.917 1.00 51.81 102 LYS A C 1
ATOM 812 O O . LYS A 1 102 ? -4.261 -1.439 31.124 1.00 51.81 102 LYS A O 1
ATOM 817 N N . SER A 1 103 ? -5.043 -0.278 29.377 1.00 51.25 103 SER A N 1
ATOM 818 C CA . SER A 1 103 ? -5.839 0.658 30.189 1.00 51.25 103 SER A CA 1
ATOM 819 C C . SER A 1 103 ? -7.044 0.007 30.877 1.00 51.25 103 SER A C 1
ATOM 821 O O . SER A 1 103 ? -7.527 0.557 31.858 1.00 51.25 103 SER A O 1
ATOM 823 N N . ASN A 1 104 ? -7.529 -1.139 30.385 1.00 52.06 104 ASN A N 1
ATOM 824 C CA . ASN A 1 104 ? -8.699 -1.826 30.946 1.00 52.06 104 ASN A CA 1
ATOM 825 C C . ASN A 1 104 ? -8.344 -2.876 32.016 1.00 52.06 104 ASN A C 1
ATOM 827 O O . ASN A 1 104 ? -9.246 -3.432 32.628 1.00 52.06 104 ASN A O 1
ATOM 831 N N . ASN A 1 105 ? -7.052 -3.156 32.233 1.00 54.28 105 ASN A N 1
ATOM 832 C CA . ASN A 1 105 ? -6.575 -4.194 33.156 1.00 54.28 105 ASN A CA 1
ATOM 833 C C . ASN A 1 105 ? -6.017 -3.645 34.484 1.00 54.28 105 ASN A C 1
ATOM 835 O O . ASN A 1 105 ? -5.555 -4.432 35.300 1.00 54.28 105 ASN A O 1
ATOM 839 N N . ASN A 1 106 ? -6.056 -2.327 34.713 1.00 49.31 106 ASN A N 1
ATOM 840 C CA . ASN A 1 106 ? -5.519 -1.692 35.928 1.00 49.31 106 ASN A CA 1
ATOM 841 C C . ASN A 1 106 ? -6.620 -1.252 36.915 1.00 49.31 106 ASN A C 1
ATOM 843 O O . ASN A 1 106 ? -6.448 -0.266 37.625 1.00 49.31 106 ASN A O 1
ATOM 847 N N . ILE A 1 107 ? -7.764 -1.941 36.931 1.00 49.75 107 ILE A N 1
ATOM 848 C CA . ILE A 1 107 ? -8.827 -1.728 37.925 1.00 49.75 107 ILE A CA 1
ATOM 849 C C . ILE A 1 107 ? -9.001 -3.034 38.701 1.00 49.75 107 ILE A C 1
ATOM 851 O O . ILE A 1 107 ? -9.960 -3.757 38.463 1.00 49.75 107 ILE A O 1
ATOM 855 N N . PHE A 1 108 ? -8.030 -3.351 39.556 1.00 47.59 108 PHE A N 1
ATOM 856 C CA . PHE A 1 108 ? -8.167 -4.197 40.744 1.00 47.59 108 PHE A CA 1
ATOM 857 C C . PHE A 1 108 ? -7.095 -3.781 41.748 1.00 47.59 108 PHE A C 1
ATOM 859 O O . PHE A 1 108 ? -5.942 -3.572 41.305 1.00 47.59 108 PHE A O 1
#

pLDDT: mean 87.41, std 12.81, range [47.59, 97.81]